Protein AF-A0A952HNF4-F1 (afdb_monomer)

pLDDT: mean 91.06, std 12.13, range [44.16, 98.38]

Mean predicted aligned error: 7.92 Å

Nearest PDB structures (foldseek):
  3zx6-assembly1_A  TM=4.161E-01  e=7.491E-01  Archaeoglobus fulgidus DSM 4304
  4bne-assembly1_B  TM=4.225E-01  e=1.382E+00  Gallus gallus
  3ja6-assembly1_I  TM=4.309E-01  e=1.877E+00  Escherichia coli
  3i2w-assembly1_B  TM=3.790E-01  e=1.877E+00  Drosophila melanogaster
  3zx6-assembly1_B  TM=3.545E-01  e=1.223E+00  Archaeoglobus fulgidus DSM 4304

Sequence (138 aa):
MKNKKQLLKVKDNYLNAEKEKLKNIDETLETFYNKKSAIENEIKLALELNINDIFLISKKYEFINHQKEKLKKIEEEIKSLEKEKEQIKEKIALLNAEKKAIDKYFTLKVNRKQMLDNFKEMVESNEIFNRNSIFNKQ

Solvent-accessible surface area (backbone atoms only — not comparable to full-atom values): 7530 Å² total; per-residue (Å²): 113,70,69,58,56,52,53,50,51,53,50,50,52,53,46,50,53,47,51,52,50,45,50,53,49,52,57,48,46,52,53,49,52,53,53,44,52,51,46,53,48,51,43,51,54,58,68,69,58,86,67,92,47,70,70,59,45,53,50,51,52,53,51,42,52,53,46,50,57,51,44,52,54,50,52,54,52,47,54,52,50,54,52,52,48,50,54,41,52,51,50,49,53,49,52,53,51,50,50,54,49,54,53,50,52,54,52,52,54,51,54,55,49,52,54,52,53,54,50,49,53,53,50,71,69,30,66,72,53,51,54,55,58,60,67,75,73,116

Structure (mmCIF, N/CA/C/O backbone):
data_AF-A0A952HNF4-F1
#
_entry.id   AF-A0A952HNF4-F1
#
loop_
_atom_site.group_PDB
_atom_site.id
_atom_site.type_symbol
_atom_site.label_atom_id
_atom_site.label_alt_id
_atom_site.label_comp_id
_atom_site.label_asym_id
_atom_site.label_entity_id
_atom_site.label_seq_id
_atom_site.pdbx_PDB_ins_code
_atom_site.Cartn_x
_atom_site.Cartn_y
_atom_site.Cartn_z
_atom_site.occupancy
_atom_site.B_iso_or_equiv
_atom_site.auth_seq_id
_atom_site.auth_comp_id
_atom_site.auth_asym_id
_atom_site.auth_atom_id
_atom_site.pdbx_PDB_model_num
ATOM 1 N N . MET A 1 1 ? 17.129 -4.470 -33.092 1.00 68.06 1 MET A N 1
ATOM 2 C CA . MET A 1 1 ? 16.076 -3.932 -32.191 1.00 68.06 1 MET A CA 1
ATOM 3 C C . MET A 1 1 ? 15.338 -4.990 -31.355 1.00 68.06 1 MET A C 1
ATOM 5 O O . MET A 1 1 ? 14.704 -4.606 -30.380 1.00 68.06 1 MET A O 1
ATOM 9 N N . LYS A 1 2 ? 15.425 -6.297 -31.671 1.00 75.06 2 LYS A N 1
ATOM 10 C CA . LYS A 1 2 ? 14.755 -7.385 -30.922 1.00 75.06 2 LYS A CA 1
ATOM 11 C C . LYS A 1 2 ? 15.062 -7.364 -29.411 1.00 75.06 2 LYS A C 1
ATOM 13 O O . LYS A 1 2 ? 14.139 -7.404 -28.606 1.00 75.06 2 LYS A O 1
ATOM 18 N N . ASN A 1 3 ? 16.326 -7.137 -29.042 1.00 84.12 3 ASN A N 1
ATOM 19 C CA . ASN A 1 3 ? 16.766 -7.092 -27.638 1.00 84.12 3 ASN A CA 1
ATOM 20 C C . ASN A 1 3 ? 16.159 -5.916 -26.848 1.00 84.12 3 ASN A C 1
ATOM 22 O O . ASN A 1 3 ? 15.814 -6.088 -25.686 1.00 84.12 3 ASN A O 1
ATOM 26 N N . LYS A 1 4 ? 15.959 -4.743 -27.476 1.00 89.62 4 LYS A N 1
ATOM 27 C CA . LYS A 1 4 ? 15.286 -3.592 -26.839 1.00 89.62 4 LYS A CA 1
ATOM 28 C C . LYS A 1 4 ? 13.854 -3.951 -26.453 1.00 89.62 4 LYS A C 1
ATOM 30 O O . LYS A 1 4 ? 13.456 -3.756 -25.312 1.00 89.62 4 LYS A O 1
ATOM 35 N N . LYS A 1 5 ? 13.094 -4.493 -27.412 1.00 91.00 5 LYS A N 1
ATOM 36 C CA . LYS A 1 5 ? 11.688 -4.873 -27.207 1.00 91.00 5 LYS A CA 1
ATOM 37 C C . LYS A 1 5 ? 11.549 -5.921 -26.102 1.00 91.00 5 LYS A C 1
ATOM 39 O O . LYS A 1 5 ? 10.651 -5.813 -25.279 1.00 91.00 5 LYS A O 1
ATOM 44 N N . GLN A 1 6 ? 12.454 -6.899 -26.059 1.00 92.12 6 GLN A N 1
ATOM 45 C CA . GLN A 1 6 ? 12.449 -7.927 -25.020 1.00 92.12 6 GLN A CA 1
ATOM 46 C C . GLN A 1 6 ? 12.743 -7.347 -23.629 1.00 92.12 6 GLN A C 1
ATOM 48 O O . GLN A 1 6 ? 12.015 -7.653 -22.691 1.00 92.12 6 GLN A O 1
ATOM 53 N N . LEU A 1 7 ? 13.746 -6.471 -23.502 1.00 91.75 7 LEU A N 1
ATOM 54 C CA . LEU A 1 7 ? 14.066 -5.807 -22.232 1.00 91.75 7 LEU A CA 1
ATOM 55 C C . LEU A 1 7 ? 12.912 -4.933 -21.729 1.00 91.75 7 LEU A C 1
ATOM 57 O O . LEU A 1 7 ? 12.560 -5.007 -20.554 1.00 91.75 7 LEU A O 1
ATOM 61 N N . LEU A 1 8 ? 12.291 -4.148 -22.615 1.00 92.62 8 LEU A N 1
ATOM 62 C CA . LEU A 1 8 ? 11.131 -3.331 -22.255 1.00 92.62 8 LEU A CA 1
ATOM 63 C C . LEU A 1 8 ? 9.946 -4.195 -21.817 1.00 92.62 8 LEU A C 1
ATOM 65 O O . LEU A 1 8 ? 9.378 -3.925 -20.767 1.00 92.62 8 LEU A O 1
ATOM 69 N N . LYS A 1 9 ? 9.651 -5.288 -22.536 1.00 94.44 9 LYS A N 1
ATOM 70 C CA . LYS A 1 9 ? 8.584 -6.228 -22.162 1.00 94.44 9 LYS A CA 1
ATOM 71 C C . LYS A 1 9 ? 8.805 -6.831 -20.772 1.00 94.44 9 LYS A C 1
ATOM 73 O O . LYS A 1 9 ? 7.866 -6.947 -19.994 1.00 94.44 9 LYS A O 1
ATOM 78 N N . VAL A 1 10 ? 10.043 -7.201 -20.445 1.00 94.06 10 VAL A N 1
ATOM 79 C CA . VAL A 1 10 ? 10.386 -7.701 -19.106 1.00 94.06 10 VAL A CA 1
ATOM 80 C C . VAL A 1 10 ? 10.127 -6.626 -18.046 1.00 94.06 10 VAL A C 1
ATOM 82 O O . VAL A 1 10 ? 9.497 -6.916 -17.032 1.00 94.06 10 VAL A O 1
ATOM 85 N N . LYS A 1 11 ? 10.543 -5.376 -18.287 1.00 93.25 11 LYS A N 1
ATOM 86 C CA . LYS A 1 11 ? 10.278 -4.264 -17.361 1.00 93.25 11 LYS A CA 1
ATOM 87 C C . LYS A 1 11 ? 8.787 -3.947 -17.228 1.00 93.25 11 LYS A C 1
ATOM 89 O O . LYS A 1 11 ? 8.350 -3.654 -16.123 1.00 93.25 11 LYS A O 1
ATOM 94 N N . ASP A 1 12 ? 8.011 -4.051 -18.304 1.00 94.50 12 ASP A N 1
ATOM 95 C CA . ASP A 1 12 ? 6.553 -3.884 -18.273 1.00 94.50 12 ASP A CA 1
ATOM 96 C C . ASP A 1 12 ? 5.875 -4.945 -17.407 1.00 94.50 12 ASP A C 1
ATOM 98 O O . ASP A 1 12 ? 5.022 -4.611 -16.589 1.00 94.50 12 ASP A O 1
ATOM 102 N N . ASN A 1 13 ? 6.298 -6.205 -17.520 1.00 96.12 13 ASN A N 1
ATOM 103 C CA . ASN A 1 13 ? 5.770 -7.280 -16.682 1.00 96.12 13 ASN A CA 1
ATOM 104 C C . ASN A 1 13 ? 6.039 -7.023 -15.193 1.00 96.12 13 ASN A C 1
ATOM 106 O O . ASN A 1 13 ? 5.127 -7.150 -14.379 1.00 96.12 13 ASN A O 1
ATOM 110 N N . TYR A 1 14 ? 7.265 -6.620 -14.837 1.00 96.12 14 TYR A N 1
ATOM 111 C CA . TYR A 1 14 ? 7.591 -6.260 -13.453 1.00 96.12 14 TYR A CA 1
ATOM 112 C C . TYR A 1 14 ? 6.799 -5.041 -12.975 1.00 96.12 14 TYR A C 1
ATOM 114 O O . TYR A 1 14 ? 6.272 -5.051 -11.868 1.00 96.12 14 TYR A O 1
ATOM 122 N N . LEU A 1 15 ? 6.667 -4.011 -13.813 1.00 96.62 15 LEU A N 1
ATOM 123 C CA . LEU A 1 15 ? 5.910 -2.808 -13.482 1.00 96.62 15 LEU A CA 1
ATOM 124 C C . LEU A 1 15 ? 4.434 -3.122 -13.219 1.00 96.62 15 LEU A C 1
ATOM 126 O O . LEU A 1 15 ? 3.860 -2.597 -12.270 1.00 96.62 15 LEU A O 1
ATOM 130 N N . ASN A 1 16 ? 3.827 -3.976 -14.042 1.00 97.19 16 ASN A N 1
ATOM 131 C CA . ASN A 1 16 ? 2.444 -4.404 -13.854 1.00 97.19 16 ASN A CA 1
ATOM 132 C C . ASN A 1 16 ? 2.289 -5.207 -12.560 1.00 97.19 16 ASN A C 1
ATOM 134 O O . ASN A 1 16 ? 1.373 -4.934 -11.795 1.00 97.19 16 ASN A O 1
ATOM 138 N N . ALA A 1 17 ? 3.216 -6.121 -12.263 1.00 97.69 17 ALA A N 1
ATOM 139 C CA . ALA A 1 17 ? 3.187 -6.877 -11.013 1.00 97.69 17 ALA A CA 1
ATOM 140 C C . ALA A 1 17 ? 3.272 -5.966 -9.775 1.00 97.69 17 ALA A C 1
ATOM 142 O O . ALA A 1 17 ? 2.512 -6.149 -8.829 1.00 97.69 17 ALA A O 1
ATOM 143 N N . GLU A 1 18 ? 4.157 -4.964 -9.774 1.00 97.81 18 GLU A N 1
ATOM 144 C CA . GLU A 1 18 ? 4.254 -4.018 -8.654 1.00 97.81 18 GLU A CA 1
ATOM 145 C C . GLU A 1 18 ? 3.014 -3.113 -8.543 1.00 97.81 18 GLU A C 1
ATOM 147 O O . GLU A 1 18 ? 2.580 -2.811 -7.435 1.00 97.81 18 GLU A O 1
ATOM 152 N N . LYS A 1 19 ? 2.387 -2.726 -9.663 1.00 97.25 19 LYS A N 1
ATOM 153 C CA . LYS A 1 19 ? 1.118 -1.974 -9.651 1.00 97.25 19 LYS A CA 1
ATOM 154 C C . LYS A 1 19 ? -0.043 -2.781 -9.073 1.00 97.25 19 LYS A C 1
ATOM 156 O O . LYS A 1 19 ? -0.822 -2.230 -8.303 1.00 97.25 19 LYS A O 1
ATOM 161 N N . GLU A 1 20 ? -0.145 -4.064 -9.411 1.00 98.12 20 GLU A N 1
ATOM 162 C CA . GLU A 1 20 ? -1.158 -4.948 -8.823 1.00 98.12 20 GLU A CA 1
ATOM 163 C C . GLU A 1 20 ? -0.934 -5.118 -7.316 1.00 98.12 20 GLU A C 1
ATOM 165 O O . GLU A 1 20 ? -1.879 -5.023 -6.538 1.00 98.12 20 GLU A O 1
ATOM 170 N N . LYS A 1 21 ? 0.320 -5.278 -6.869 1.00 97.69 21 LYS A N 1
ATOM 171 C CA . LYS A 1 21 ? 0.623 -5.302 -5.428 1.00 97.69 21 LYS A CA 1
ATOM 172 C C . LYS A 1 21 ? 0.217 -4.002 -4.736 1.00 97.69 21 LYS A C 1
ATOM 174 O O . LYS A 1 21 ? -0.384 -4.058 -3.671 1.00 97.69 21 LYS A O 1
ATOM 179 N N . LEU A 1 22 ? 0.519 -2.849 -5.341 1.00 98.00 22 LEU A N 1
ATOM 180 C CA . LEU A 1 22 ? 0.126 -1.545 -4.803 1.00 98.00 22 LEU A CA 1
ATOM 181 C C . LEU A 1 22 ? -1.393 -1.452 -4.629 1.00 98.00 22 LEU A C 1
ATOM 183 O O . LEU A 1 22 ? -1.860 -1.058 -3.566 1.00 98.00 22 LEU A O 1
ATOM 187 N N . LYS A 1 23 ? -2.147 -1.876 -5.649 1.00 97.88 23 LYS A N 1
ATOM 188 C CA . LYS A 1 23 ? -3.609 -1.915 -5.609 1.00 97.88 23 LYS A CA 1
ATOM 189 C C . LYS A 1 23 ? -4.123 -2.797 -4.466 1.00 97.88 23 LYS A C 1
ATOM 191 O O . LYS A 1 23 ? -4.961 -2.354 -3.690 1.00 97.88 23 LYS A O 1
ATOM 196 N N . ASN A 1 24 ? -3.577 -4.003 -4.313 1.00 98.00 24 ASN A N 1
ATOM 197 C CA . ASN A 1 24 ? -3.977 -4.911 -3.235 1.00 98.00 24 ASN A CA 1
ATOM 198 C C . ASN A 1 24 ? -3.673 -4.330 -1.843 1.00 98.00 24 ASN A C 1
ATOM 200 O O . ASN A 1 24 ? -4.462 -4.506 -0.914 1.00 98.00 24 ASN A O 1
ATOM 204 N N . ILE A 1 25 ? -2.544 -3.628 -1.683 1.00 97.81 25 ILE A N 1
ATOM 205 C CA . ILE A 1 25 ? -2.229 -2.935 -0.426 1.00 97.81 25 ILE A CA 1
ATOM 206 C C . ILE A 1 25 ? -3.222 -1.806 -0.159 1.00 97.81 25 ILE A C 1
ATOM 208 O O . ILE A 1 25 ? -3.653 -1.658 0.980 1.00 97.81 25 ILE A O 1
ATOM 212 N N . ASP A 1 26 ? -3.610 -1.038 -1.177 1.00 98.00 26 ASP A N 1
ATOM 213 C CA . ASP A 1 26 ? -4.595 0.036 -1.026 1.00 98.00 26 ASP A CA 1
ATOM 214 C C . ASP A 1 26 ? -5.961 -0.497 -0.568 1.00 98.00 26 ASP A C 1
ATOM 216 O O . ASP A 1 26 ? -6.520 0.021 0.399 1.00 98.00 26 ASP A O 1
ATOM 220 N N . GLU A 1 27 ? -6.448 -1.583 -1.173 1.00 98.00 27 GLU A N 1
ATOM 221 C CA . GLU A 1 27 ? -7.695 -2.257 -0.764 1.00 98.00 27 GLU A CA 1
ATOM 222 C C . GLU A 1 27 ? -7.604 -2.822 0.668 1.00 98.00 27 GLU A C 1
ATOM 224 O O . GLU A 1 27 ? -8.545 -2.751 1.470 1.00 98.00 27 GLU A O 1
ATOM 229 N N . THR A 1 28 ? -6.438 -3.364 1.025 1.00 97.75 28 THR A N 1
ATOM 230 C CA . THR A 1 28 ? -6.184 -3.891 2.371 1.00 97.75 28 THR A CA 1
ATOM 231 C C . THR A 1 28 ? -6.171 -2.761 3.402 1.00 97.75 28 THR A C 1
ATOM 233 O O . THR A 1 28 ? -6.828 -2.867 4.439 1.00 97.75 28 THR A O 1
ATOM 236 N N . LEU A 1 29 ? -5.478 -1.656 3.115 1.00 98.19 29 LEU A N 1
ATOM 237 C CA . LEU A 1 29 ? -5.441 -0.464 3.962 1.00 98.19 29 LEU A CA 1
ATOM 238 C C . LEU A 1 29 ? -6.838 0.116 4.173 1.00 98.19 29 LEU A C 1
ATOM 240 O O . LEU A 1 29 ? -7.197 0.407 5.310 1.00 98.19 29 LEU A O 1
ATOM 244 N N . GLU A 1 30 ? -7.647 0.229 3.118 1.00 98.06 30 GLU A N 1
ATOM 245 C CA . GLU A 1 30 ? -9.038 0.680 3.222 1.00 98.06 30 GLU A CA 1
ATOM 246 C C . GLU A 1 30 ? -9.834 -0.187 4.208 1.00 98.06 30 GLU A C 1
ATOM 248 O O . GLU A 1 30 ? -10.500 0.324 5.112 1.00 98.06 30 GLU A O 1
ATOM 253 N N . THR A 1 31 ? -9.684 -1.510 4.114 1.00 97.88 31 THR A N 1
ATOM 254 C CA . THR A 1 31 ? -10.310 -2.449 5.054 1.00 97.88 31 THR A CA 1
ATOM 255 C C . THR A 1 31 ? -9.860 -2.198 6.497 1.00 97.88 31 THR A C 1
ATOM 257 O O . THR A 1 31 ? -10.681 -2.234 7.419 1.00 97.88 31 THR A O 1
ATOM 260 N N . PHE A 1 32 ? -8.574 -1.927 6.722 1.00 98.19 32 PHE A N 1
ATOM 261 C CA . PHE A 1 32 ? -8.053 -1.635 8.057 1.00 98.19 32 PHE A CA 1
ATOM 262 C C . PHE A 1 32 ? -8.501 -0.281 8.601 1.00 98.19 32 PHE A C 1
ATOM 264 O O . PHE A 1 32 ? -8.872 -0.213 9.773 1.00 98.19 32 PHE A O 1
ATOM 271 N N . TYR A 1 33 ? -8.544 0.771 7.783 1.00 98.38 33 TYR A N 1
ATOM 272 C CA . TYR A 1 33 ? -9.079 2.067 8.204 1.00 98.38 33 TYR A CA 1
ATOM 273 C C . TYR A 1 33 ? -10.563 1.971 8.571 1.00 98.38 33 TYR A C 1
ATOM 275 O O . TYR A 1 33 ? -10.979 2.541 9.579 1.00 98.38 33 TYR A O 1
ATOM 283 N N . ASN A 1 34 ? -11.346 1.183 7.830 1.00 98.06 34 ASN A N 1
ATOM 284 C CA . ASN A 1 34 ? -12.749 0.934 8.160 1.00 98.06 34 ASN A CA 1
ATOM 285 C C . ASN A 1 34 ? -12.896 0.207 9.505 1.00 98.06 34 ASN A C 1
ATOM 287 O O . ASN A 1 34 ? -13.693 0.617 10.350 1.00 98.06 34 ASN A O 1
ATOM 291 N N . LYS A 1 35 ? -12.087 -0.834 9.753 1.00 98.00 35 LYS A N 1
ATOM 292 C CA . LYS A 1 35 ? -12.063 -1.526 11.055 1.00 98.00 35 LYS A CA 1
ATOM 293 C C . LYS A 1 35 ? -11.630 -0.598 12.190 1.00 98.00 35 LYS A C 1
ATOM 295 O O . LYS A 1 35 ? -12.251 -0.612 13.248 1.00 98.00 35 LYS A O 1
ATOM 300 N N . LYS A 1 36 ? -10.596 0.218 11.967 1.00 98.06 36 LYS A N 1
ATOM 301 C CA . LYS A 1 36 ? -10.132 1.239 12.914 1.00 98.06 36 LYS A CA 1
ATOM 302 C C . LYS A 1 36 ? -11.276 2.182 13.293 1.00 98.06 36 LYS A C 1
ATOM 304 O O . LYS A 1 36 ? -11.580 2.314 14.474 1.00 98.06 36 LYS A O 1
ATOM 309 N N . SER A 1 37 ? -11.954 2.749 12.296 1.00 98.31 37 SER A N 1
ATOM 310 C CA . SER A 1 37 ? -13.075 3.669 12.506 1.00 98.31 37 SER A CA 1
ATOM 311 C C . SER 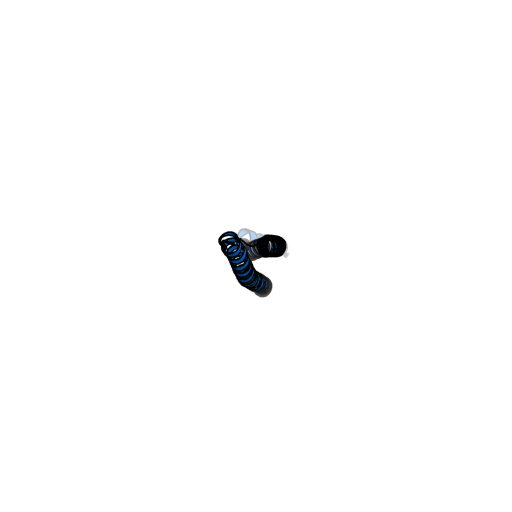A 1 37 ? -14.235 3.016 13.265 1.00 98.31 37 SER A C 1
ATOM 313 O O . SER A 1 37 ? -14.816 3.633 14.157 1.00 98.31 37 SER A O 1
ATO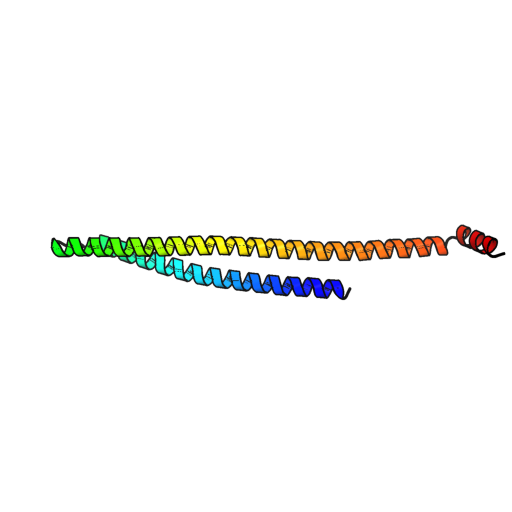M 315 N N . ALA A 1 38 ? -14.552 1.750 12.975 1.00 98.25 38 ALA A N 1
ATOM 316 C CA . ALA A 1 38 ? -15.576 1.009 13.708 1.00 98.25 38 ALA A CA 1
ATOM 317 C C . ALA A 1 38 ? -15.229 0.873 15.201 1.00 98.25 38 ALA A C 1
ATOM 319 O O . ALA A 1 38 ? -16.065 1.174 16.050 1.00 98.25 38 ALA A O 1
ATOM 320 N N . ILE A 1 39 ? -13.987 0.503 15.527 1.00 98.00 39 ILE A N 1
ATOM 321 C CA . ILE A 1 39 ? -13.533 0.373 16.921 1.00 98.00 39 ILE A CA 1
ATOM 322 C C . ILE A 1 39 ? -13.522 1.732 17.634 1.00 98.00 39 ILE A C 1
ATOM 324 O O . ILE A 1 39 ? -13.951 1.830 18.783 1.00 98.00 39 ILE A O 1
ATOM 328 N N . GLU A 1 40 ? -13.067 2.795 16.968 1.00 98.19 40 GLU A N 1
ATOM 329 C CA . GLU A 1 40 ? -13.112 4.157 17.515 1.00 98.19 40 GLU A CA 1
ATOM 330 C C . GLU A 1 40 ? -14.550 4.584 17.840 1.00 98.19 40 GLU A C 1
ATOM 332 O O . GLU A 1 40 ? -14.809 5.133 18.915 1.00 98.19 40 GLU A O 1
ATOM 337 N N . ASN A 1 41 ? -15.500 4.269 16.955 1.00 98.19 41 ASN A N 1
ATOM 338 C CA . ASN A 1 41 ? -16.919 4.525 17.182 1.00 98.19 41 ASN A CA 1
ATOM 339 C C . ASN A 1 41 ? -17.480 3.690 18.339 1.00 98.19 41 ASN A C 1
ATOM 341 O O . ASN A 1 41 ? -18.205 4.228 19.171 1.00 98.19 41 ASN A O 1
ATOM 345 N N . GLU A 1 42 ? -17.126 2.408 18.451 1.00 97.75 42 GLU A N 1
ATOM 346 C CA . GLU A 1 42 ? -17.525 1.559 19.582 1.00 97.75 42 GLU A CA 1
ATOM 347 C C . GLU A 1 42 ? -17.020 2.118 20.921 1.00 97.75 42 GLU A C 1
ATOM 349 O O . GLU A 1 42 ? -17.769 2.162 21.898 1.00 97.75 42 GLU A O 1
ATOM 354 N N . ILE A 1 43 ? -15.769 2.593 20.968 1.00 97.88 43 ILE A N 1
ATOM 355 C CA . ILE A 1 43 ? -15.197 3.249 22.153 1.00 97.88 43 ILE A CA 1
ATOM 356 C C . ILE A 1 43 ? -15.970 4.528 22.479 1.00 97.88 43 ILE A C 1
ATOM 358 O O . ILE A 1 43 ? -16.326 4.749 23.639 1.00 97.88 43 ILE A O 1
ATOM 362 N N . LYS A 1 44 ? -16.238 5.367 21.473 1.00 97.50 44 LYS A N 1
ATOM 363 C CA . LYS A 1 44 ? -16.979 6.620 21.639 1.00 97.50 44 LYS A CA 1
ATOM 364 C C . LYS A 1 44 ? -18.382 6.369 22.195 1.00 97.50 44 LYS A C 1
ATOM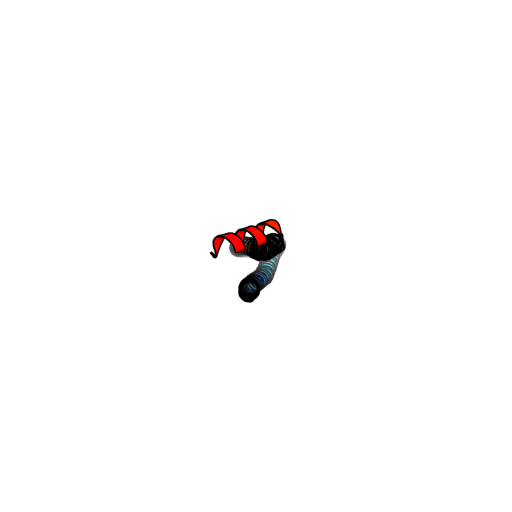 366 O O . LYS A 1 44 ? -18.745 6.960 23.208 1.00 97.50 44 LYS A O 1
ATOM 371 N N . LEU A 1 45 ? -19.130 5.447 21.592 1.00 96.88 45 LEU A N 1
ATOM 372 C CA . LEU A 1 45 ? -20.467 5.070 22.051 1.00 96.88 45 LEU A CA 1
ATOM 373 C C . LEU A 1 45 ? -20.429 4.529 23.481 1.00 96.88 45 LEU A C 1
ATOM 375 O O . LEU A 1 45 ? -21.227 4.940 24.321 1.00 96.88 45 LEU A O 1
ATOM 379 N N . ALA A 1 46 ? -19.466 3.658 23.7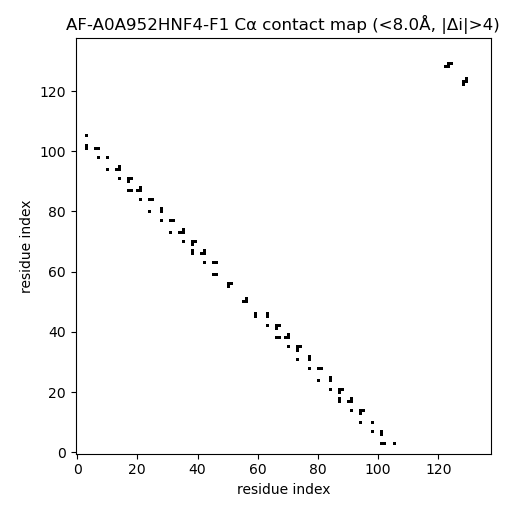98 1.00 95.38 46 ALA A N 1
ATOM 380 C CA . ALA A 1 46 ? -19.314 3.142 25.153 1.00 95.38 46 ALA A CA 1
ATOM 381 C C . ALA A 1 46 ? -19.042 4.259 26.170 1.00 95.38 46 ALA A C 1
ATOM 383 O O . ALA A 1 46 ? -19.583 4.218 27.274 1.00 95.38 46 ALA A O 1
ATOM 384 N N . LEU A 1 47 ? -18.248 5.275 25.818 1.00 94.44 47 LEU A N 1
ATOM 385 C CA . LEU A 1 47 ? -17.998 6.443 26.669 1.00 94.44 47 LEU A CA 1
ATOM 386 C C . LEU A 1 47 ? -19.261 7.280 26.907 1.00 94.44 47 LEU A C 1
ATOM 388 O O . LEU A 1 47 ? -19.456 7.732 28.035 1.00 94.44 47 LEU A O 1
ATOM 392 N N . GLU A 1 48 ? -20.130 7.411 25.907 1.00 95.06 48 GLU A N 1
ATOM 393 C CA . GLU A 1 48 ? -21.396 8.156 25.983 1.00 95.06 48 GLU A CA 1
ATOM 394 C C . GLU A 1 48 ? -22.486 7.435 26.797 1.00 95.06 48 GLU A C 1
ATOM 396 O O . GLU A 1 48 ? -23.409 8.081 27.294 1.00 95.06 48 GLU A O 1
ATOM 401 N N . LEU A 1 49 ? -22.376 6.114 27.002 1.00 93.31 49 LEU A N 1
ATOM 402 C CA . LEU A 1 49 ? -23.325 5.366 27.834 1.00 93.31 49 LEU A CA 1
ATOM 403 C C . LEU A 1 49 ? -23.323 5.869 29.285 1.00 93.31 49 LEU A C 1
ATOM 405 O O . LEU A 1 49 ? -22.337 5.702 30.011 1.00 93.31 49 LEU A O 1
ATOM 409 N N . ASN A 1 50 ? -24.452 6.425 29.724 1.00 91.44 50 ASN A N 1
ATOM 410 C CA . ASN A 1 50 ? -24.667 6.793 31.118 1.00 91.44 50 ASN A CA 1
ATOM 411 C C . ASN A 1 50 ? -25.118 5.565 31.922 1.00 91.44 50 ASN A C 1
ATOM 413 O O . ASN A 1 50 ? -26.149 4.963 31.622 1.00 91.44 50 ASN A O 1
ATOM 417 N N . ILE A 1 51 ? -24.331 5.181 32.924 1.00 91.94 51 ILE A N 1
ATOM 418 C CA . ILE A 1 51 ? -24.535 3.976 33.729 1.00 91.94 51 ILE A CA 1
ATOM 419 C C . ILE A 1 51 ? -24.384 4.371 35.195 1.00 91.94 51 ILE A C 1
ATOM 421 O O . ILE A 1 51 ? -23.343 4.893 35.582 1.00 91.94 51 ILE A O 1
ATOM 425 N N . ASN A 1 52 ? -25.404 4.081 36.004 1.00 91.44 52 ASN A N 1
ATOM 426 C CA . ASN A 1 52 ? -25.418 4.398 37.439 1.00 91.44 52 ASN A CA 1
ATOM 427 C C . ASN A 1 52 ? -25.070 3.193 38.332 1.00 91.44 52 ASN A C 1
ATOM 429 O O . ASN A 1 52 ? -24.930 3.340 39.543 1.00 91.44 52 ASN A O 1
ATOM 433 N N . ASP A 1 53 ? -24.936 2.003 37.747 1.00 96.00 53 ASP A N 1
ATOM 434 C CA . ASP A 1 53 ? -24.547 0.783 38.451 1.00 96.00 53 ASP A CA 1
ATOM 435 C C . ASP A 1 53 ? -23.016 0.620 38.455 1.00 96.00 53 ASP A C 1
ATOM 437 O O . ASP A 1 53 ? -22.379 0.594 37.400 1.00 96.00 53 ASP A O 1
ATOM 441 N N . ILE A 1 54 ? -22.419 0.499 39.646 1.00 91.19 54 ILE A N 1
ATOM 442 C CA . ILE A 1 54 ? -20.958 0.426 39.835 1.00 91.19 54 ILE A CA 1
ATOM 443 C C . ILE A 1 54 ? -20.344 -0.795 39.134 1.00 91.19 54 ILE A C 1
ATOM 445 O O . ILE A 1 54 ? -19.256 -0.692 38.558 1.00 91.19 54 ILE A O 1
ATOM 449 N N . PHE A 1 55 ? -21.025 -1.943 39.148 1.00 92.81 55 PHE A N 1
ATOM 450 C CA . PHE A 1 55 ? -20.537 -3.148 38.483 1.00 92.81 55 PHE A CA 1
ATOM 451 C C . PHE A 1 55 ? -20.524 -2.957 36.960 1.00 92.81 55 PHE A C 1
ATOM 453 O O . PHE A 1 55 ? -19.525 -3.258 36.300 1.00 92.81 55 PHE A O 1
ATOM 460 N N . LEU A 1 56 ? -21.582 -2.372 36.399 1.00 94.19 56 LEU A N 1
ATOM 461 C CA . LEU A 1 56 ? -21.660 -2.070 34.969 1.00 94.19 56 LEU A CA 1
ATOM 462 C C . LEU A 1 56 ? -20.671 -0.974 34.535 1.00 94.19 56 LEU A C 1
ATOM 464 O O . LEU A 1 56 ? -20.135 -1.052 33.428 1.00 94.19 56 LEU A O 1
ATOM 468 N N . ILE A 1 57 ? -20.356 0.000 35.399 1.00 94.69 57 ILE A N 1
ATOM 469 C CA . ILE A 1 57 ? -19.286 0.983 35.148 1.00 94.69 57 ILE A CA 1
ATOM 470 C C . ILE A 1 57 ? -17.939 0.270 34.974 1.00 94.69 57 ILE A C 1
ATOM 472 O O . ILE A 1 57 ? -17.217 0.541 34.012 1.00 94.69 57 ILE A O 1
ATOM 476 N N . SER A 1 58 ? -17.609 -0.674 35.861 1.00 94.06 58 SER A N 1
ATOM 477 C CA . SER A 1 58 ? -16.378 -1.466 35.743 1.00 94.06 58 SER A CA 1
ATOM 478 C C . SER A 1 58 ? -16.329 -2.235 34.416 1.00 94.06 58 SER A C 1
ATOM 480 O O . SER A 1 58 ? -15.328 -2.149 33.700 1.00 94.06 58 SER A O 1
ATOM 482 N N . LYS A 1 59 ? -17.433 -2.883 34.014 1.00 95.50 59 LYS A N 1
ATOM 483 C CA . LYS A 1 59 ? -17.521 -3.596 32.725 1.00 95.50 59 LYS A CA 1
ATOM 484 C C . LYS A 1 59 ? -17.390 -2.688 31.507 1.00 95.50 59 LYS A C 1
ATOM 486 O O . LYS A 1 59 ? -16.729 -3.065 30.539 1.00 95.50 59 LYS A O 1
ATOM 491 N N . LYS A 1 60 ? -17.937 -1.473 31.562 1.00 95.38 60 LYS A N 1
ATOM 492 C CA . LYS A 1 60 ? -17.742 -0.457 30.519 1.00 95.38 60 LYS A CA 1
ATOM 493 C C . LYS A 1 60 ? -16.258 -0.132 30.321 1.00 95.38 60 LYS A C 1
ATOM 495 O O . LYS A 1 60 ? -15.792 -0.097 29.184 1.00 95.38 60 LYS A O 1
ATOM 500 N N . TYR A 1 61 ? -15.501 0.073 31.398 1.00 95.06 61 TYR A N 1
ATOM 501 C CA . TYR A 1 61 ? -14.071 0.376 31.282 1.00 95.06 61 TYR A CA 1
ATOM 502 C C . TYR A 1 61 ? -13.232 -0.827 30.837 1.00 95.06 61 TYR A C 1
ATOM 504 O O . TYR A 1 61 ? -12.311 -0.646 30.040 1.00 95.06 61 TYR A O 1
ATOM 512 N N . GLU A 1 62 ? -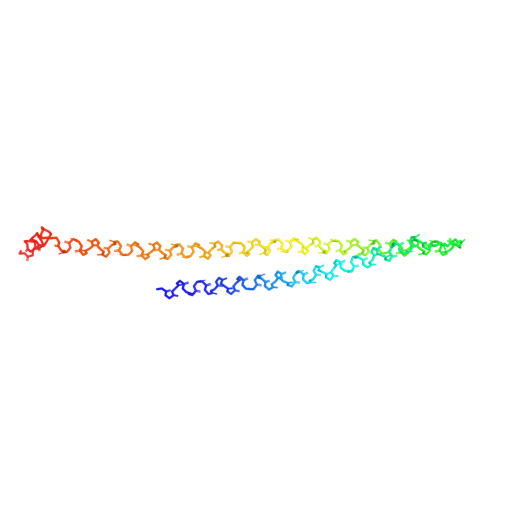13.568 -2.045 31.274 1.00 96.75 62 GLU A N 1
ATOM 513 C CA . GLU A 1 62 ? -12.954 -3.273 30.745 1.00 96.75 62 GLU A CA 1
ATOM 514 C C . GLU A 1 62 ? -13.140 -3.373 29.222 1.00 96.75 62 GLU A C 1
ATOM 516 O O . GLU A 1 62 ? -12.170 -3.581 28.490 1.00 96.75 62 GLU A O 1
ATOM 521 N N . PHE A 1 63 ? -14.366 -3.151 28.733 1.00 97.00 63 PHE A N 1
ATOM 522 C CA . PHE A 1 63 ? -14.668 -3.131 27.302 1.00 97.00 63 PHE A CA 1
ATOM 523 C C . PHE A 1 63 ? -13.860 -2.058 26.563 1.00 97.00 63 PHE A C 1
ATOM 525 O O . PHE A 1 63 ? -13.203 -2.364 25.571 1.00 97.00 63 PHE A O 1
ATOM 532 N N . ILE A 1 64 ? -13.854 -0.816 27.057 1.00 97.88 64 ILE A N 1
ATOM 533 C CA . ILE A 1 64 ? -13.111 0.288 26.430 1.00 97.88 64 ILE A CA 1
ATOM 534 C C . ILE A 1 64 ? -11.617 -0.040 26.334 1.00 97.88 64 ILE A C 1
ATOM 536 O O . ILE A 1 64 ? -11.007 0.189 25.290 1.00 97.88 64 ILE A O 1
ATOM 540 N N . ASN A 1 65 ? -11.020 -0.593 27.392 1.00 98.06 65 ASN A N 1
ATOM 541 C CA . ASN A 1 65 ? -9.605 -0.960 27.386 1.00 98.06 65 ASN A CA 1
ATOM 542 C C . ASN A 1 65 ? -9.314 -2.075 26.376 1.00 98.06 65 ASN A C 1
ATOM 544 O O . ASN A 1 65 ? -8.359 -1.968 25.611 1.00 98.06 65 ASN A O 1
ATOM 548 N N . HIS A 1 66 ? -10.169 -3.096 26.301 1.00 98.25 66 HIS A N 1
ATOM 549 C CA . HIS A 1 66 ? -10.047 -4.153 25.293 1.00 98.25 66 HIS A CA 1
ATOM 550 C C . HIS A 1 66 ? -10.097 -3.604 23.863 1.00 98.25 66 HIS A C 1
ATOM 552 O O . HIS A 1 66 ? -9.293 -3.988 23.011 1.00 98.25 66 HIS A O 1
ATOM 558 N N . GLN A 1 67 ? -11.007 -2.667 23.596 1.00 98.31 67 GLN A N 1
ATOM 559 C CA . GLN A 1 67 ? -11.113 -2.036 22.283 1.00 98.31 67 GLN A CA 1
ATOM 560 C C . GLN A 1 67 ? -9.902 -1.152 21.965 1.00 98.31 67 GLN A C 1
ATOM 562 O O . GLN A 1 67 ? -9.423 -1.177 20.834 1.00 98.31 67 GLN A O 1
ATOM 567 N N . LYS A 1 68 ? -9.340 -0.440 22.951 1.00 97.94 68 LYS A N 1
ATOM 568 C CA . LYS A 1 68 ? -8.088 0.319 22.779 1.00 97.94 68 LYS A CA 1
ATOM 569 C C . LYS A 1 68 ? -6.902 -0.579 22.425 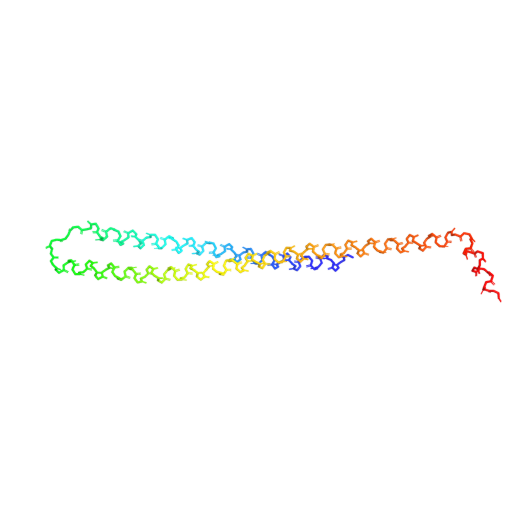1.00 97.94 68 LYS A C 1
ATOM 571 O O . LYS A 1 68 ? -6.121 -0.229 21.545 1.00 97.94 68 LYS A O 1
ATOM 576 N N . GLU A 1 69 ? -6.787 -1.748 23.050 1.00 98.25 69 GLU A N 1
ATOM 577 C CA . GLU A 1 69 ? -5.727 -2.707 22.714 1.00 98.25 69 GLU A CA 1
ATOM 578 C C . GLU A 1 69 ? -5.879 -3.261 21.292 1.00 98.25 69 GLU A C 1
ATOM 580 O O . GLU A 1 69 ? -4.893 -3.400 20.566 1.00 98.25 69 GLU A O 1
ATOM 585 N N . LYS A 1 70 ? -7.110 -3.539 20.843 1.00 97.75 70 LYS A N 1
ATOM 586 C CA . LYS A 1 70 ? -7.352 -3.907 19.439 1.00 97.75 70 LYS A CA 1
ATOM 587 C C . LYS A 1 70 ? -7.036 -2.765 18.478 1.00 97.75 70 LYS A C 1
ATOM 589 O O . LYS A 1 70 ? -6.429 -3.013 17.440 1.00 97.75 70 LYS A O 1
ATOM 594 N N . LEU A 1 71 ? -7.438 -1.540 18.818 1.00 98.25 71 LEU A N 1
ATOM 595 C CA . LEU A 1 71 ? -7.173 -0.346 18.018 1.00 98.25 71 LEU A CA 1
ATOM 596 C C . LEU A 1 71 ? -5.670 -0.183 17.786 1.00 98.25 71 LEU A C 1
ATOM 598 O O . LEU A 1 71 ? -5.244 -0.051 16.644 1.00 98.25 71 LEU A O 1
ATOM 602 N N . LYS A 1 72 ? -4.870 -0.307 18.849 1.00 98.06 72 LYS A N 1
ATOM 603 C CA . LYS A 1 72 ? -3.409 -0.232 18.774 1.00 98.06 72 LYS A CA 1
ATOM 604 C C . LYS A 1 72 ? -2.817 -1.253 17.796 1.00 98.06 72 LYS A C 1
ATOM 606 O O . LYS A 1 72 ? -1.973 -0.895 16.981 1.00 98.06 72 LYS A O 1
ATOM 611 N N . LYS A 1 73 ? -3.284 -2.506 17.829 1.00 97.94 73 LYS A N 1
ATOM 612 C CA . LYS A 1 73 ? -2.830 -3.546 16.886 1.00 97.94 73 LYS A CA 1
ATOM 613 C C . LYS A 1 73 ? -3.165 -3.191 15.437 1.00 97.94 73 LYS A C 1
ATOM 615 O O . LYS A 1 73 ? -2.317 -3.324 14.564 1.00 97.94 73 LYS A O 1
ATOM 620 N N . ILE A 1 74 ? -4.371 -2.678 15.187 1.00 97.69 74 ILE A N 1
ATOM 621 C CA . ILE A 1 74 ? -4.768 -2.221 13.847 1.00 97.69 74 ILE A CA 1
ATOM 622 C C . ILE A 1 74 ? -3.896 -1.051 13.379 1.00 97.69 74 ILE A C 1
ATOM 624 O O . ILE A 1 74 ? -3.490 -1.018 12.222 1.00 97.69 74 ILE A O 1
ATOM 628 N N . GLU A 1 75 ? -3.580 -0.100 14.256 1.00 98.12 75 GLU A N 1
ATOM 629 C CA . GLU A 1 75 ? -2.699 1.023 13.919 1.00 98.12 75 GLU A CA 1
ATOM 630 C C . GLU A 1 75 ? -1.275 0.569 13.577 1.00 98.12 75 GLU A C 1
ATOM 632 O O . GLU A 1 75 ? -0.666 1.094 12.643 1.00 98.12 75 GLU A O 1
ATOM 637 N N . GLU A 1 76 ? -0.753 -0.429 14.292 1.00 98.12 76 GLU A N 1
ATOM 638 C CA . GLU A 1 76 ? 0.537 -1.051 13.986 1.00 98.12 76 GLU A CA 1
ATOM 639 C C . GLU A 1 76 ? 0.521 -1.753 12.615 1.00 98.12 76 GLU A C 1
ATOM 641 O O . GLU A 1 76 ? 1.458 -1.585 11.828 1.00 98.12 76 GLU A O 1
ATOM 646 N N . GLU A 1 77 ? -0.557 -2.473 12.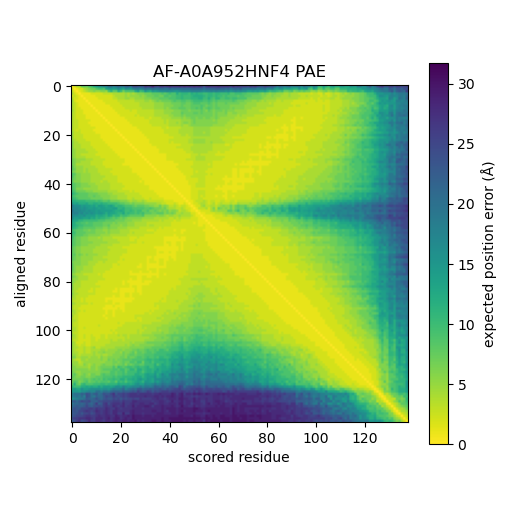286 1.00 97.62 77 GLU A N 1
ATOM 647 C CA . GLU A 1 77 ? -0.740 -3.126 10.982 1.00 97.62 77 GLU A CA 1
ATOM 648 C C . GLU A 1 77 ? -0.853 -2.107 9.835 1.00 97.62 77 GLU A C 1
ATOM 650 O O . GLU A 1 77 ? -0.155 -2.242 8.825 1.00 97.62 77 GLU A O 1
ATOM 655 N N . ILE A 1 78 ? -1.641 -1.038 10.011 1.00 98.31 78 ILE A N 1
ATOM 656 C CA . ILE A 1 78 ? -1.744 0.076 9.051 1.00 98.31 78 ILE A CA 1
ATOM 657 C C . ILE A 1 78 ? -0.364 0.677 8.795 1.00 98.31 78 ILE A C 1
ATOM 659 O O . ILE A 1 78 ? 0.047 0.811 7.645 1.00 98.31 78 ILE A O 1
ATOM 663 N N . LYS A 1 79 ? 0.388 0.986 9.856 1.00 98.12 79 LYS A N 1
ATOM 664 C CA . LYS A 1 79 ? 1.730 1.566 9.735 1.00 98.12 79 LYS A CA 1
ATOM 665 C C . LYS A 1 79 ? 2.687 0.652 8.965 1.00 98.12 79 LYS A C 1
ATOM 667 O O . LYS A 1 79 ? 3.515 1.133 8.188 1.00 98.12 79 LYS A O 1
ATOM 672 N N . SER A 1 80 ? 2.596 -0.662 9.172 1.00 98.00 80 SER A N 1
ATOM 673 C CA . SER A 1 80 ? 3.392 -1.633 8.416 1.00 98.00 80 SER A CA 1
ATOM 674 C C . SER A 1 80 ? 3.024 -1.630 6.929 1.00 98.00 80 SER A C 1
ATOM 676 O O . SER A 1 80 ? 3.913 -1.574 6.078 1.00 98.00 80 SER A O 1
ATOM 678 N N . LEU A 1 81 ? 1.728 -1.637 6.613 1.00 98.19 81 LEU A N 1
ATOM 679 C CA . LEU A 1 81 ? 1.226 -1.617 5.237 1.00 98.19 81 LEU A CA 1
ATOM 680 C C . LEU A 1 81 ? 1.549 -0.302 4.514 1.00 98.19 81 LEU A C 1
ATOM 682 O O . LEU A 1 81 ? 1.934 -0.326 3.350 1.00 98.19 81 LEU A O 1
ATOM 686 N N . GLU A 1 82 ? 1.466 0.845 5.192 1.00 98.12 82 GLU A N 1
ATOM 687 C CA . GLU A 1 82 ? 1.879 2.144 4.642 1.00 98.12 82 GLU A CA 1
ATOM 688 C C . GLU A 1 82 ? 3.368 2.155 4.270 1.00 98.12 82 GLU A C 1
ATOM 690 O O . GLU A 1 82 ? 3.755 2.683 3.224 1.00 98.12 82 GLU A O 1
ATOM 695 N N . LYS A 1 83 ? 4.216 1.527 5.093 1.00 98.19 83 LYS A N 1
ATOM 696 C CA . LYS A 1 83 ? 5.643 1.386 4.792 1.00 98.19 83 LYS A CA 1
ATOM 697 C C . LYS A 1 83 ? 5.876 0.491 3.575 1.00 98.19 83 LYS A C 1
ATOM 699 O O . LYS A 1 83 ? 6.691 0.829 2.718 1.00 98.19 83 LYS A O 1
ATOM 704 N N . GLU A 1 84 ? 5.173 -0.636 3.484 1.00 97.75 84 GLU A N 1
ATOM 705 C CA . GLU A 1 84 ? 5.252 -1.529 2.324 1.00 97.75 84 GLU A CA 1
ATOM 706 C C . GLU A 1 84 ? 4.766 -0.829 1.044 1.00 97.75 84 GLU A C 1
ATOM 708 O O . GLU A 1 84 ? 5.438 -0.881 0.011 1.00 97.75 84 GLU A O 1
ATOM 713 N N . LYS A 1 85 ? 3.656 -0.087 1.133 1.00 97.94 85 LYS A N 1
ATOM 714 C CA . LYS A 1 85 ? 3.122 0.753 0.056 1.00 97.94 85 LYS A CA 1
ATOM 715 C C . LYS A 1 85 ? 4.183 1.702 -0.493 1.00 97.94 85 LYS A C 1
ATOM 717 O O . LYS A 1 85 ? 4.339 1.807 -1.710 1.00 97.94 85 LYS A O 1
ATOM 722 N N . GLU A 1 86 ? 4.923 2.379 0.381 1.00 98.00 86 GLU A N 1
ATOM 723 C CA . GLU A 1 86 ? 5.956 3.324 -0.044 1.00 98.00 86 GLU A CA 1
ATOM 724 C C . GLU A 1 86 ? 7.128 2.622 -0.745 1.00 98.00 86 GLU A C 1
ATOM 726 O O . GLU A 1 86 ? 7.543 3.042 -1.825 1.00 98.00 86 GLU A O 1
ATOM 731 N N . GLN A 1 87 ? 7.572 1.471 -0.233 1.00 98.12 87 GLN A N 1
ATOM 732 C CA . GLN A 1 87 ? 8.604 0.659 -0.891 1.00 98.12 87 GLN A CA 1
ATOM 733 C C . GLN A 1 87 ? 8.184 0.195 -2.294 1.00 98.12 87 GLN A C 1
ATOM 735 O O . GLN A 1 87 ? 9.010 0.112 -3.205 1.00 98.12 87 GLN A O 1
ATOM 740 N N . ILE A 1 88 ? 6.903 -0.122 -2.496 1.00 97.75 88 ILE A N 1
ATOM 741 C CA . ILE A 1 88 ? 6.384 -0.490 -3.818 1.00 97.75 88 ILE A CA 1
ATOM 742 C C . ILE A 1 88 ? 6.384 0.718 -4.758 1.00 97.75 88 ILE A C 1
ATOM 744 O O . ILE A 1 88 ? 6.805 0.592 -5.911 1.00 97.75 88 ILE A O 1
ATOM 748 N N . LYS A 1 89 ? 5.979 1.904 -4.287 1.00 98.06 89 LYS A N 1
ATOM 749 C CA . LYS A 1 89 ? 6.057 3.131 -5.098 1.00 98.06 89 LYS A CA 1
ATOM 750 C C . LYS A 1 89 ? 7.491 3.441 -5.523 1.00 98.06 89 LYS A C 1
ATOM 752 O O . LYS A 1 89 ? 7.713 3.767 -6.690 1.00 98.06 89 LYS A O 1
ATOM 757 N N . GLU A 1 90 ? 8.459 3.284 -4.623 1.00 98.00 90 GLU A N 1
ATOM 758 C CA . GLU A 1 90 ? 9.883 3.447 -4.935 1.00 98.00 90 GLU A CA 1
ATOM 759 C C . GLU A 1 90 ? 10.342 2.463 -6.022 1.00 98.00 90 GLU A C 1
ATOM 761 O O . GLU A 1 90 ? 10.976 2.867 -7.001 1.00 98.00 90 GLU A O 1
ATOM 766 N N . LYS A 1 91 ? 9.958 1.183 -5.921 1.00 97.31 91 LYS A N 1
ATOM 767 C CA . LYS A 1 91 ? 10.250 0.170 -6.954 1.00 97.31 91 LYS A CA 1
ATOM 768 C C . LYS A 1 91 ? 9.630 0.528 -8.303 1.00 97.31 91 LYS A C 1
ATOM 770 O O . LYS A 1 91 ? 10.294 0.420 -9.334 1.00 97.31 91 LYS A O 1
ATOM 775 N N . ILE A 1 92 ? 8.378 0.985 -8.314 1.00 97.81 92 ILE A N 1
ATOM 776 C CA . ILE A 1 92 ? 7.688 1.451 -9.525 1.00 97.81 92 ILE A CA 1
ATOM 777 C C . ILE A 1 92 ? 8.433 2.640 -10.147 1.00 97.81 92 ILE A C 1
ATOM 779 O O . ILE A 1 92 ? 8.644 2.673 -11.364 1.00 97.81 92 ILE A O 1
ATOM 783 N N . ALA A 1 93 ? 8.851 3.612 -9.335 1.00 97.38 93 ALA A N 1
ATOM 784 C CA . ALA A 1 93 ? 9.611 4.769 -9.795 1.00 97.38 93 ALA A CA 1
ATOM 785 C C . ALA A 1 93 ? 10.953 4.349 -10.417 1.00 97.38 93 ALA A C 1
ATOM 787 O O . ALA A 1 93 ? 11.286 4.795 -11.521 1.00 97.38 93 ALA A O 1
ATOM 788 N N . LEU A 1 94 ? 11.672 3.431 -9.765 1.00 97.00 94 LEU A N 1
ATOM 789 C CA . LEU A 1 94 ? 12.929 2.877 -10.263 1.00 97.00 94 LEU A CA 1
ATOM 790 C C . LEU A 1 94 ? 12.740 2.149 -11.601 1.00 97.00 94 LEU A C 1
ATOM 792 O O . LEU A 1 94 ? 13.437 2.459 -12.566 1.00 97.00 94 LEU A O 1
ATOM 796 N N . LEU A 1 95 ? 11.755 1.252 -11.707 1.00 95.88 95 LEU A N 1
ATOM 797 C CA . LEU A 1 95 ? 11.450 0.527 -12.948 1.00 95.88 95 LEU A CA 1
ATOM 798 C C . LEU A 1 95 ? 11.130 1.483 -14.107 1.00 95.88 95 LEU A C 1
ATOM 800 O O . LEU A 1 95 ? 11.569 1.275 -15.242 1.00 95.88 95 LEU A O 1
ATOM 804 N N . ASN A 1 96 ? 10.398 2.565 -13.834 1.00 95.81 96 ASN A N 1
ATOM 805 C CA . ASN A 1 96 ? 10.117 3.595 -14.832 1.00 95.81 96 ASN A CA 1
ATOM 806 C C . ASN A 1 96 ? 11.382 4.354 -15.264 1.00 95.81 96 ASN A C 1
ATOM 808 O O . ASN A 1 96 ? 11.543 4.647 -16.453 1.00 95.81 96 ASN A O 1
ATOM 812 N N . ALA A 1 97 ? 12.289 4.662 -14.334 1.00 95.94 97 ALA A N 1
ATOM 813 C CA . ALA A 1 97 ? 13.571 5.289 -14.648 1.00 95.94 97 ALA A CA 1
ATOM 814 C C . ALA A 1 97 ? 14.460 4.366 -15.501 1.00 95.94 97 ALA A C 1
ATOM 816 O O . ALA A 1 97 ? 15.013 4.798 -16.514 1.00 95.94 97 ALA A O 1
ATOM 817 N N . GLU A 1 98 ? 14.528 3.079 -15.159 1.00 94.50 98 GLU A N 1
ATOM 818 C CA . GLU A 1 98 ? 15.266 2.075 -15.928 1.00 94.50 98 GLU A CA 1
ATOM 819 C C . GLU A 1 98 ? 14.722 1.924 -17.353 1.00 94.50 98 GLU A C 1
ATOM 821 O O . GLU A 1 98 ? 15.503 1.847 -18.302 1.00 94.50 98 GLU A O 1
ATOM 826 N N . LYS A 1 99 ? 13.395 1.938 -17.541 1.00 94.50 99 LYS A N 1
ATOM 827 C CA . LYS A 1 99 ? 12.785 1.923 -18.882 1.00 94.50 99 LYS A CA 1
ATOM 828 C C . LYS A 1 99 ? 13.249 3.110 -19.727 1.00 94.50 99 LYS A C 1
ATOM 830 O O . LYS A 1 99 ? 13.703 2.914 -20.854 1.00 94.50 99 LYS A O 1
ATOM 835 N N . LYS A 1 100 ? 13.221 4.323 -19.163 1.00 94.25 100 LYS A N 1
ATOM 836 C CA . LYS A 1 100 ? 13.726 5.532 -19.837 1.00 94.25 100 LYS A CA 1
ATOM 837 C C . LYS A 1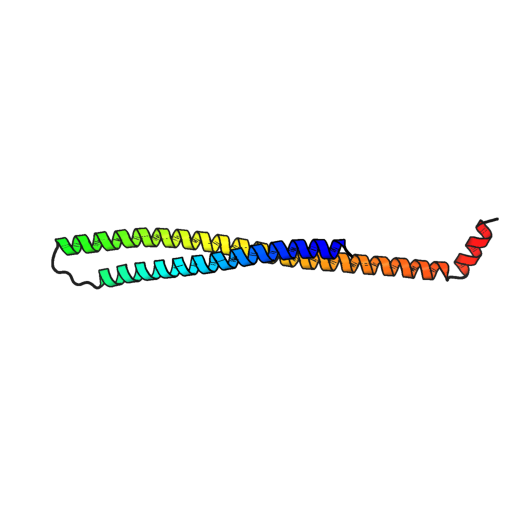 100 ? 15.215 5.411 -20.182 1.00 94.25 100 LYS A C 1
ATOM 839 O O . LYS A 1 100 ? 15.632 5.822 -21.265 1.00 94.25 100 LYS A O 1
ATOM 844 N N . ALA A 1 101 ? 16.017 4.827 -19.291 1.00 94.19 101 ALA A N 1
ATOM 845 C CA . ALA A 1 101 ? 17.441 4.599 -19.529 1.00 94.19 101 ALA A CA 1
ATOM 846 C C . ALA A 1 101 ? 17.687 3.594 -20.668 1.00 94.19 101 ALA A C 1
ATOM 848 O O . ALA A 1 101 ? 18.525 3.848 -21.536 1.00 94.19 101 ALA A O 1
ATOM 849 N N . ILE A 1 102 ? 16.919 2.498 -20.716 1.00 93.06 102 ILE A N 1
ATOM 850 C CA . ILE A 1 102 ? 16.946 1.525 -21.819 1.00 93.06 102 ILE A CA 1
ATOM 851 C C . ILE A 1 102 ? 16.616 2.229 -23.137 1.00 93.06 102 ILE A C 1
ATOM 853 O O . ILE A 1 102 ? 17.351 2.082 -24.116 1.00 93.06 102 ILE A O 1
ATOM 857 N N . ASP A 1 103 ? 15.549 3.028 -23.168 1.00 90.81 103 ASP A N 1
ATOM 858 C CA . ASP A 1 103 ? 15.171 3.782 -24.362 1.00 90.81 103 ASP A CA 1
ATOM 859 C C . ASP A 1 103 ? 16.293 4.704 -24.839 1.00 90.81 103 ASP A C 1
ATOM 861 O O . ASP A 1 103 ? 16.694 4.620 -26.004 1.00 90.81 103 ASP A O 1
ATOM 865 N N . LYS A 1 104 ? 16.861 5.507 -23.931 1.00 93.50 104 LYS A N 1
ATOM 866 C CA . LYS A 1 104 ? 17.973 6.419 -24.224 1.00 93.50 104 LYS A CA 1
ATOM 867 C C . LYS A 1 104 ? 19.198 5.679 -24.763 1.00 93.50 104 LYS A C 1
ATOM 869 O O . LYS A 1 104 ? 19.768 6.102 -25.768 1.00 93.50 104 LYS A O 1
ATOM 874 N N . TYR A 1 105 ? 19.585 4.564 -24.140 1.00 93.06 105 TYR A N 1
ATOM 875 C CA . TYR A 1 105 ? 20.730 3.759 -24.573 1.00 93.06 105 TYR A CA 1
ATOM 876 C C . TYR A 1 105 ? 20.568 3.270 -26.015 1.00 93.06 105 TYR A C 1
ATOM 878 O O . TYR A 1 105 ? 21.477 3.417 -26.836 1.00 93.06 105 TYR A O 1
ATOM 886 N N . PHE A 1 106 ? 19.404 2.708 -26.352 1.00 91.94 106 PHE A N 1
ATOM 887 C CA . PHE A 1 106 ? 19.181 2.194 -27.699 1.00 91.94 106 PHE A CA 1
ATOM 888 C C . PHE A 1 106 ? 19.081 3.308 -28.746 1.00 91.94 106 PHE A C 1
ATOM 890 O O . PHE A 1 106 ? 19.563 3.101 -29.858 1.00 91.94 106 PHE A O 1
ATOM 897 N N . THR A 1 107 ? 18.529 4.476 -28.405 1.00 90.94 107 THR A N 1
ATOM 898 C CA . THR A 1 107 ? 18.540 5.652 -29.291 1.00 90.94 107 THR A CA 1
ATOM 899 C C . THR A 1 107 ? 19.970 6.103 -29.588 1.00 90.94 107 THR A C 1
ATOM 901 O O . THR A 1 107 ? 20.352 6.210 -30.751 1.00 90.94 107 THR A O 1
ATOM 904 N N . LEU A 1 108 ? 20.809 6.264 -28.558 1.00 92.81 108 LEU A N 1
ATOM 905 C CA . LEU A 1 108 ? 22.219 6.634 -28.733 1.00 92.81 108 LEU A CA 1
ATOM 906 C C . LEU A 1 108 ? 22.989 5.605 -29.569 1.00 92.81 108 LEU A C 1
ATOM 908 O O . LEU A 1 108 ? 23.808 5.970 -30.411 1.00 92.81 108 LEU A O 1
ATOM 912 N N . LYS A 1 109 ? 22.707 4.313 -29.370 1.00 90.75 109 LYS A N 1
ATOM 913 C CA . LYS A 1 109 ? 23.325 3.230 -30.141 1.00 90.75 109 LYS A CA 1
ATOM 914 C C . LYS A 1 109 ? 22.973 3.300 -31.631 1.00 90.75 109 LYS A C 1
ATOM 916 O O . LYS A 1 109 ? 23.846 3.048 -32.458 1.00 90.75 109 LYS A O 1
ATOM 921 N N . VAL A 1 110 ? 21.723 3.625 -31.972 1.00 90.12 110 VAL A N 1
ATOM 922 C CA . VAL A 1 110 ? 21.289 3.800 -33.369 1.00 90.12 110 VAL A CA 1
ATOM 923 C C . VAL A 1 110 ? 21.966 5.021 -33.989 1.00 90.12 110 VAL A C 1
ATOM 925 O O . VAL A 1 110 ? 22.588 4.879 -35.039 1.00 90.12 110 VAL A O 1
ATOM 928 N N . ASN A 1 111 ? 21.950 6.166 -33.303 1.00 90.81 111 ASN A N 1
ATOM 929 C CA . ASN A 1 111 ? 22.566 7.400 -33.799 1.00 90.81 111 ASN A CA 1
ATOM 930 C C . ASN A 1 111 ? 24.075 7.233 -34.034 1.00 90.81 111 ASN A C 1
ATOM 932 O O . ASN A 1 111 ? 24.597 7.645 -35.066 1.00 90.81 111 ASN A O 1
ATOM 936 N N . ARG A 1 112 ? 24.787 6.575 -33.106 1.00 92.50 112 ARG A N 1
ATOM 937 C CA . ARG A 1 112 ? 26.224 6.298 -33.257 1.00 92.50 112 ARG A CA 1
ATOM 938 C C . ARG A 1 112 ? 26.510 5.424 -34.475 1.00 92.50 112 ARG A C 1
ATOM 940 O O . ARG A 1 112 ? 27.506 5.653 -35.152 1.00 92.50 112 ARG A O 1
ATOM 947 N N . LYS A 1 113 ? 25.658 4.431 -34.749 1.00 91.50 113 LYS A N 1
ATOM 948 C CA . LYS A 1 113 ? 25.802 3.584 -35.936 1.00 91.50 113 LYS A CA 1
ATOM 949 C C . LYS A 1 113 ? 25.608 4.402 -37.216 1.00 91.50 113 LYS A C 1
ATOM 951 O O . LYS A 1 113 ? 26.471 4.349 -38.076 1.00 91.50 113 LYS A O 1
ATOM 956 N N . GLN A 1 114 ? 24.544 5.202 -37.291 1.00 90.69 114 GLN A N 1
ATOM 957 C CA . GLN A 1 114 ? 24.275 6.065 -38.447 1.00 90.69 114 GLN A CA 1
ATOM 958 C C . GLN A 1 114 ? 25.421 7.048 -38.716 1.00 90.69 114 GLN A C 1
ATOM 960 O O . GLN A 1 114 ? 25.838 7.185 -39.855 1.00 90.69 114 GLN A O 1
ATOM 965 N N . MET A 1 115 ? 25.992 7.678 -37.682 1.00 91.19 115 MET A N 1
ATOM 966 C CA . MET A 1 115 ? 27.151 8.560 -37.875 1.00 91.19 115 MET A CA 1
ATOM 967 C C . MET A 1 115 ? 28.378 7.824 -38.426 1.00 91.19 115 MET A C 1
ATOM 969 O O . MET A 1 115 ? 29.086 8.372 -39.264 1.00 91.19 115 MET A O 1
ATOM 973 N N . LEU A 1 116 ? 28.640 6.598 -37.963 1.00 91.25 116 LEU A N 1
ATOM 974 C CA . LEU A 1 116 ? 29.749 5.788 -38.472 1.00 91.25 116 LEU A CA 1
ATOM 975 C C . LEU A 1 116 ? 29.520 5.346 -39.920 1.00 91.25 116 LEU A C 1
ATOM 977 O O . LEU A 1 116 ? 30.466 5.364 -40.701 1.00 91.25 116 LEU A O 1
ATOM 981 N N . ASP A 1 117 ? 28.290 4.962 -40.265 1.00 90.75 117 ASP A N 1
ATOM 982 C CA . ASP A 1 117 ? 27.920 4.568 -41.626 1.00 90.75 117 ASP A CA 1
ATOM 983 C C . ASP A 1 117 ? 28.054 5.779 -42.577 1.00 90.75 117 ASP A C 1
ATOM 985 O O . ASP A 1 117 ? 28.779 5.693 -43.564 1.00 90.75 117 ASP A O 1
ATOM 989 N N . ASN A 1 118 ? 27.522 6.951 -42.200 1.00 89.50 118 ASN A N 1
ATOM 990 C CA . ASN A 1 118 ? 27.678 8.198 -42.963 1.00 89.50 118 ASN A CA 1
ATOM 991 C C . ASN A 1 118 ? 29.153 8.609 -43.134 1.00 89.50 118 ASN A C 1
ATOM 993 O O . ASN A 1 118 ? 29.551 9.090 -44.191 1.00 89.50 118 ASN A O 1
ATOM 997 N N . PHE A 1 119 ? 29.981 8.443 -42.095 1.00 88.88 119 PHE A N 1
ATOM 998 C CA . PHE A 1 119 ? 31.410 8.756 -42.182 1.00 88.88 119 PHE A CA 1
ATOM 999 C C . PHE A 1 119 ? 32.138 7.821 -43.153 1.00 88.88 119 PHE A C 1
ATOM 1001 O O . PHE A 1 119 ? 32.981 8.281 -43.919 1.00 88.88 119 PHE A O 1
ATOM 1008 N N . LYS A 1 120 ? 31.807 6.523 -43.151 1.00 87.19 120 LYS A N 1
ATOM 1009 C CA . LYS A 1 120 ? 32.368 5.567 -44.116 1.00 87.19 120 LYS A CA 1
ATOM 1010 C C . LYS A 1 120 ? 31.985 5.930 -45.543 1.00 87.19 120 LYS A C 1
ATOM 1012 O O . LYS A 1 120 ? 32.876 6.026 -46.377 1.00 87.19 120 LYS A O 1
ATOM 1017 N N . GLU A 1 121 ? 30.708 6.213 -45.792 1.00 85.75 121 GLU A N 1
ATOM 1018 C CA . GLU A 1 121 ? 30.240 6.658 -47.110 1.00 85.75 121 GLU A CA 1
ATOM 1019 C C . GLU A 1 121 ? 30.964 7.932 -47.560 1.00 85.75 121 GLU A C 1
ATOM 1021 O O . GLU A 1 121 ? 31.389 8.025 -48.709 1.00 85.75 121 GLU A O 1
ATOM 1026 N N . MET A 1 122 ? 31.184 8.895 -46.657 1.00 85.06 122 MET A N 1
ATOM 1027 C CA . MET A 1 122 ? 31.940 10.114 -46.962 1.00 85.06 122 MET A CA 1
ATOM 1028 C C . MET A 1 122 ? 33.409 9.826 -47.309 1.00 85.06 122 MET A C 1
ATOM 1030 O O . MET A 1 122 ? 33.956 10.458 -48.205 1.00 85.06 122 MET A O 1
ATOM 1034 N N . VAL A 1 123 ? 34.066 8.889 -46.617 1.00 82.06 123 VAL A N 1
ATOM 1035 C CA . VAL A 1 123 ? 35.459 8.503 -46.907 1.00 82.06 123 VAL A CA 1
ATOM 1036 C C . VAL A 1 123 ? 35.558 7.750 -48.236 1.00 82.06 123 VAL A C 1
ATOM 1038 O O . VAL A 1 123 ? 36.442 8.046 -49.035 1.00 82.06 123 VAL A O 1
ATOM 1041 N N . GLU A 1 124 ? 34.645 6.815 -48.497 1.00 77.88 124 GLU A N 1
ATOM 1042 C CA . GLU A 1 124 ? 34.609 6.005 -49.724 1.00 77.88 124 GLU A CA 1
ATOM 1043 C C . GLU A 1 124 ? 34.206 6.819 -50.966 1.00 77.88 124 GLU A C 1
ATOM 1045 O O . GLU A 1 124 ? 34.664 6.532 -52.072 1.00 77.88 124 GLU A O 1
ATOM 1050 N N . SER A 1 125 ? 33.391 7.865 -50.800 1.00 77.50 125 SER A N 1
ATOM 1051 C CA . SER A 1 125 ? 33.025 8.803 -51.874 1.00 77.50 125 SER A CA 1
ATOM 1052 C C . SER A 1 125 ? 34.055 9.917 -52.099 1.00 77.50 125 SER A C 1
ATOM 1054 O O . SER A 1 125 ? 33.965 10.646 -53.087 1.00 77.50 125 SER A O 1
ATOM 1056 N N . ASN A 1 126 ? 35.064 10.047 -51.230 1.00 76.69 126 ASN A N 1
ATOM 1057 C CA . ASN A 1 126 ? 36.101 11.065 -51.360 1.00 76.69 126 ASN A CA 1
ATOM 1058 C C . ASN A 1 126 ? 37.166 10.649 -52.390 1.00 76.69 126 ASN A C 1
ATOM 1060 O O . ASN A 1 126 ? 37.925 9.696 -52.192 1.00 76.69 126 ASN A O 1
ATOM 1064 N N . GLU A 1 127 ? 37.261 11.405 -53.484 1.00 61.31 127 GLU A N 1
ATOM 1065 C CA . GLU A 1 127 ? 38.167 11.133 -54.608 1.00 61.31 127 GLU A CA 1
ATOM 1066 C C . GLU A 1 127 ? 39.645 11.003 -54.199 1.00 61.31 127 GLU A C 1
ATOM 1068 O O . GLU A 1 127 ? 40.383 10.209 -54.788 1.00 61.31 127 GLU A O 1
ATOM 1073 N N . ILE A 1 128 ? 40.086 11.744 -53.174 1.00 62.12 128 ILE A N 1
ATOM 1074 C CA . ILE A 1 128 ? 41.474 11.713 -52.681 1.00 62.12 128 ILE A CA 1
ATOM 1075 C C . ILE A 1 128 ? 41.794 10.359 -52.031 1.00 62.12 128 ILE A C 1
ATOM 1077 O O . ILE A 1 128 ? 42.876 9.805 -52.234 1.00 62.12 128 ILE A O 1
ATOM 1081 N N . PHE A 1 129 ? 40.844 9.797 -51.278 1.00 58.22 129 PHE A N 1
ATOM 1082 C CA . PHE A 1 129 ? 41.007 8.495 -50.634 1.00 58.22 129 PHE A CA 1
ATOM 1083 C C . PHE A 1 129 ? 41.000 7.362 -51.671 1.00 58.22 129 PHE A C 1
ATOM 1085 O O . PHE A 1 129 ? 41.854 6.473 -51.627 1.00 58.22 129 PHE A O 1
ATOM 1092 N N . ASN A 1 130 ? 40.116 7.447 -52.673 1.00 58.75 130 ASN A N 1
ATOM 1093 C CA . ASN A 1 130 ? 40.060 6.477 -53.768 1.00 58.75 130 ASN A CA 1
ATOM 1094 C C . ASN A 1 130 ? 41.345 6.452 -54.605 1.00 58.75 130 ASN A C 1
ATOM 1096 O O . ASN A 1 130 ? 41.864 5.362 -54.853 1.00 58.75 130 ASN A O 1
ATOM 1100 N N . ARG A 1 131 ? 41.922 7.611 -54.965 1.00 57.16 131 ARG A N 1
ATOM 1101 C CA . ARG A 1 131 ? 43.213 7.664 -55.681 1.00 57.16 131 ARG A CA 1
ATOM 1102 C C . ARG A 1 131 ? 44.339 6.988 -54.890 1.00 57.16 131 ARG A C 1
ATOM 1104 O O . ARG A 1 131 ? 45.023 6.132 -55.440 1.00 57.16 131 ARG A O 1
ATOM 1111 N N . ASN A 1 132 ? 44.491 7.287 -53.599 1.00 56.94 132 ASN A N 1
ATOM 1112 C CA . ASN A 1 132 ? 45.556 6.699 -52.770 1.00 56.94 132 ASN A CA 1
ATOM 1113 C C . ASN A 1 132 ? 45.381 5.186 -52.524 1.00 56.94 132 ASN A C 1
ATOM 1115 O O . ASN A 1 132 ? 46.367 4.464 -52.398 1.00 56.94 132 ASN A O 1
ATOM 1119 N N . SER A 1 133 ? 44.144 4.678 -52.492 1.00 57.38 133 SER A N 1
ATOM 1120 C CA . SER A 1 133 ? 43.879 3.236 -52.345 1.00 57.38 133 SER A CA 1
ATOM 1121 C C . SER A 1 133 ? 44.264 2.404 -53.578 1.00 57.38 133 SER A C 1
ATOM 1123 O O . SER A 1 133 ? 44.612 1.231 -53.443 1.00 57.38 133 SER A O 1
ATOM 1125 N N . ILE A 1 134 ? 44.218 3.010 -54.770 1.00 54.12 134 ILE A N 1
ATOM 1126 C CA . ILE A 1 134 ? 44.594 2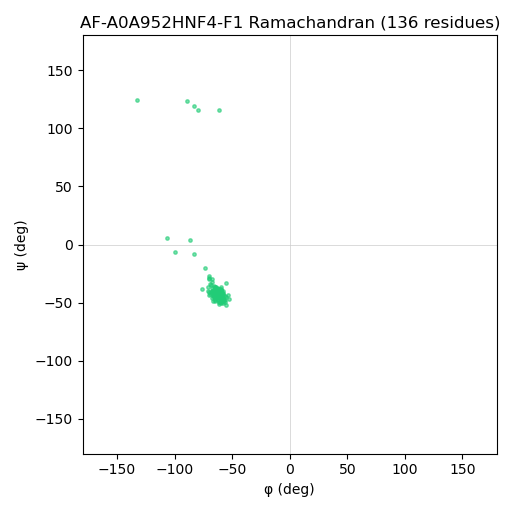.379 -56.042 1.00 54.12 134 ILE A CA 1
ATOM 1127 C C . ILE A 1 134 ? 46.122 2.304 -56.161 1.00 54.12 134 ILE A C 1
ATOM 1129 O O . ILE A 1 134 ? 46.646 1.288 -56.606 1.00 54.12 134 ILE A O 1
ATOM 1133 N N . PHE A 1 135 ? 46.839 3.334 -55.697 1.00 50.56 135 PHE A N 1
ATOM 1134 C CA . PHE A 1 135 ? 48.306 3.365 -55.710 1.00 50.56 135 PHE A CA 1
ATOM 1135 C C . PHE A 1 135 ? 48.964 2.383 -54.724 1.00 50.56 135 PHE A C 1
ATOM 1137 O O . PHE A 1 135 ? 50.057 1.910 -54.998 1.00 50.56 135 PHE A O 1
ATOM 1144 N N . ASN A 1 136 ? 48.302 2.023 -53.619 1.00 52.34 136 ASN A N 1
ATOM 1145 C CA . ASN A 1 136 ? 48.831 1.070 -52.625 1.00 52.34 136 ASN A CA 1
ATOM 1146 C C . ASN A 1 136 ? 48.529 -0.415 -52.932 1.00 52.34 136 ASN A C 1
ATOM 1148 O O . ASN A 1 136 ? 48.809 -1.276 -52.099 1.00 52.34 136 ASN A O 1
ATOM 1152 N N . LYS A 1 137 ? 47.905 -0.728 -54.077 1.00 53.97 137 LYS A N 1
ATOM 1153 C CA . LYS A 1 137 ? 47.593 -2.106 -54.515 1.00 53.97 137 LYS A CA 1
ATOM 1154 C C . LYS A 1 137 ? 48.480 -2.611 -55.667 1.00 53.97 137 LYS A C 1
ATOM 1156 O O . LYS A 1 137 ? 48.208 -3.695 -56.183 1.00 53.97 137 LYS A O 1
ATOM 1161 N N . GLN A 1 138 ? 49.492 -1.843 -56.069 1.00 44.16 138 GLN A N 1
ATOM 1162 C CA . GLN A 1 138 ? 50.579 -2.283 -56.955 1.00 44.16 138 GLN A CA 1
ATOM 1163 C C . GLN A 1 138 ? 51.789 -2.692 -56.119 1.00 44.16 138 GLN A C 1
ATOM 1165 O O . GLN A 1 138 ? 52.449 -3.673 -56.520 1.00 44.16 138 GLN A O 1
#

Radius of gyration: 33.88 Å; Cα contacts (8 Å, |Δi|>4): 54; chains: 1; bounding box: 76×20×97 Å

Foldseek 3Di:
DVVLVVVLVVLVVVLVVLVVVLVVLVVVLVVLVVVLVVLVVVLVVLVVDDDPDPVVVVVSVVSNVVSVVVSVVSVVVSVVSVVVSVVSVVVSVVSVVVNVVSVVVVVVVVVVVVVVVVVVVVLVPDPVNVVVVVVVVD

Secondary structure (DSSP, 8-state):
-HHHHHHHHHHHHHHHHHHHHHHHHHHHHHHHHHHHHHHHHHHHHHHH-----HHHHHHHHHHHHHHHHHHHHHHHHHHHHHHHHHHHHHHHHHHHHHHHHHHHHHHHHHHHHHHHHHHHHHHHT-HHHHHHHHHTT-